Protein AF-A0A4Q5QZT7-F1 (afdb_monomer)

Mean predicted aligned error: 8.67 Å

Radius of gyration: 14.7 Å; Cα contacts (8 Å, |Δi|>4): 329; chains: 1; bounding box: 35×32×36 Å

Structure (mmCIF, N/CA/C/O backbone):
data_AF-A0A4Q5QZT7-F1
#
_entry.id   AF-A0A4Q5QZT7-F1
#
loop_
_atom_site.group_PDB
_atom_site.id
_atom_site.type_symbol
_atom_site.label_atom_id
_atom_site.label_alt_id
_atom_site.label_comp_id
_atom_site.label_asym_id
_atom_site.label_entity_id
_atom_site.label_seq_id
_atom_site.pdbx_PDB_ins_code
_atom_site.Cartn_x
_atom_site.Cartn_y
_atom_site.Cartn_z
_atom_site.occupancy
_atom_site.B_iso_or_equiv
_atom_site.auth_seq_id
_atom_site.auth_comp_id
_atom_site.auth_asym_id
_atom_site.auth_atom_id
_atom_site.pdbx_PDB_model_num
ATOM 1 N N . MET A 1 1 ? 12.352 5.925 -12.503 1.00 29.92 1 MET A N 1
ATOM 2 C CA . MET A 1 1 ? 12.268 6.572 -13.830 1.00 29.92 1 MET A CA 1
ATOM 3 C C . MET A 1 1 ? 12.193 5.465 -14.872 1.00 29.92 1 MET A C 1
ATOM 5 O O . MET A 1 1 ? 12.782 4.418 -14.611 1.00 29.92 1 MET A O 1
ATOM 9 N N . PRO A 1 2 ? 11.473 5.631 -15.992 1.00 29.42 2 PRO A N 1
ATOM 10 C CA . PRO A 1 2 ? 11.465 4.627 -17.053 1.00 29.42 2 PRO A CA 1
ATOM 11 C C . PRO A 1 2 ? 12.889 4.489 -17.614 1.00 29.42 2 PRO A C 1
ATOM 13 O O . PRO A 1 2 ? 13.524 5.503 -17.888 1.00 29.42 2 PRO A O 1
ATOM 16 N N . GLY A 1 3 ? 13.402 3.261 -17.737 1.00 39.34 3 GLY A N 1
ATOM 17 C CA . GLY A 1 3 ? 14.711 2.992 -18.354 1.00 39.34 3 GLY A CA 1
ATOM 18 C C . GLY A 1 3 ? 15.906 2.790 -17.412 1.00 39.34 3 GLY A C 1
ATOM 19 O O .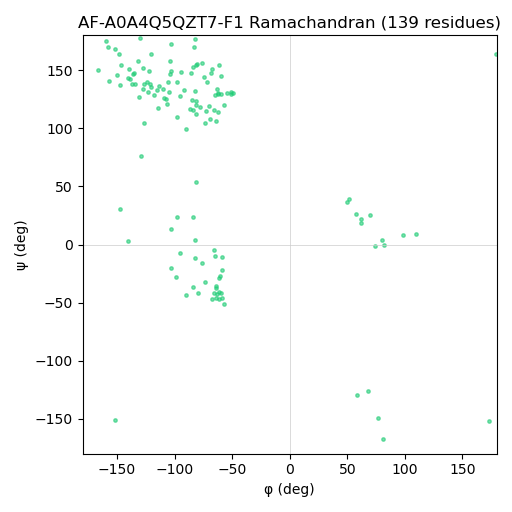 GLY A 1 3 ? 17.025 2.683 -17.902 1.00 39.34 3 GLY A O 1
ATOM 20 N N . GLN A 1 4 ? 15.717 2.693 -16.090 1.00 40.22 4 GLN A N 1
ATOM 21 C CA . GLN A 1 4 ? 16.775 2.183 -15.204 1.00 40.22 4 GLN A CA 1
ATOM 22 C C . GLN A 1 4 ? 16.579 0.681 -14.945 1.00 40.22 4 GLN A C 1
ATOM 24 O O . GLN A 1 4 ? 15.482 0.295 -14.532 1.00 40.22 4 GLN A O 1
ATOM 29 N N . PRO A 1 5 ? 17.602 -0.170 -15.159 1.00 40.22 5 PRO A N 1
ATOM 30 C CA . PRO A 1 5 ? 17.538 -1.566 -14.753 1.00 40.22 5 PRO A CA 1
ATOM 31 C C . PRO A 1 5 ? 17.403 -1.633 -13.228 1.00 40.22 5 PRO A C 1
ATOM 33 O O . PRO A 1 5 ? 18.300 -1.229 -12.489 1.00 40.22 5 PRO A O 1
ATOM 36 N N . ASN A 1 6 ? 16.258 -2.120 -12.752 1.00 41.62 6 ASN A N 1
ATOM 37 C CA . ASN A 1 6 ? 16.101 -2.499 -11.355 1.00 41.62 6 ASN A CA 1
ATOM 38 C C . ASN A 1 6 ? 16.764 -3.865 -11.173 1.00 41.62 6 ASN A C 1
ATOM 40 O O . ASN A 1 6 ? 16.358 -4.846 -11.795 1.00 41.62 6 ASN A O 1
ATOM 44 N N . PHE A 1 7 ? 17.789 -3.927 -10.329 1.00 44.12 7 PHE A N 1
ATOM 45 C CA . PHE A 1 7 ? 18.382 -5.193 -9.920 1.00 44.12 7 PHE A CA 1
ATOM 46 C C . PHE A 1 7 ? 17.385 -5.934 -9.021 1.00 44.12 7 PHE A C 1
ATOM 48 O O . PHE A 1 7 ? 16.995 -5.428 -7.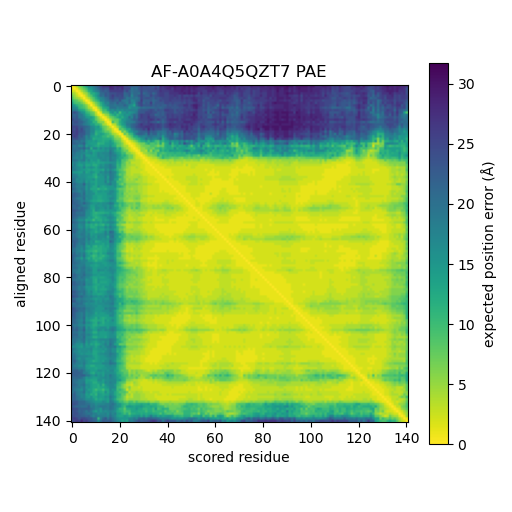966 1.00 44.12 7 PHE A O 1
ATOM 55 N N . LEU A 1 8 ? 16.966 -7.125 -9.454 1.00 38.28 8 LEU A N 1
ATOM 56 C CA . LEU A 1 8 ? 16.172 -8.062 -8.659 1.00 38.28 8 LEU A CA 1
ATOM 57 C C . LEU A 1 8 ? 16.901 -8.337 -7.331 1.00 38.28 8 LEU A C 1
ATOM 59 O O . LEU A 1 8 ? 18.107 -8.590 -7.323 1.00 38.28 8 LEU A O 1
ATOM 63 N N . ALA A 1 9 ? 16.201 -8.236 -6.196 1.00 43.59 9 ALA A N 1
ATOM 64 C CA . ALA A 1 9 ? 16.804 -8.511 -4.889 1.00 43.59 9 ALA A CA 1
ATOM 65 C C . ALA A 1 9 ? 16.900 -9.997 -4.597 1.00 43.59 9 ALA A C 1
ATOM 67 O O . ALA A 1 9 ? 17.913 -10.439 -4.060 1.00 43.59 9 ALA A O 1
ATOM 68 N N . ALA A 1 10 ? 15.832 -10.700 -4.948 1.00 38.72 10 ALA A N 1
ATOM 69 C CA . ALA A 1 10 ? 15.641 -12.124 -4.825 1.00 38.72 10 ALA A CA 1
ATOM 70 C C . ALA A 1 10 ? 14.568 -12.517 -5.844 1.00 38.72 10 ALA A C 1
ATOM 72 O O . ALA A 1 10 ? 13.606 -11.779 -6.055 1.00 38.72 10 ALA A O 1
ATOM 73 N N . SER A 1 11 ? 14.745 -13.659 -6.495 1.00 39.28 11 SER A N 1
ATOM 74 C CA . SER A 1 11 ? 13.640 -14.391 -7.104 1.00 39.28 11 SER A CA 1
ATOM 75 C C . SER A 1 11 ? 12.977 -15.252 -6.030 1.00 39.28 11 SER A C 1
ATOM 77 O O . SER A 1 11 ? 13.630 -15.665 -5.069 1.00 39.28 11 SER A O 1
ATOM 79 N N . MET A 1 12 ? 11.693 -15.546 -6.208 1.00 38.12 12 MET A N 1
ATOM 80 C CA . MET A 1 12 ? 10.960 -16.511 -5.393 1.00 38.12 12 MET A CA 1
ATOM 81 C C . MET A 1 12 ? 11.756 -17.831 -5.286 1.00 38.12 12 MET A C 1
ATOM 83 O O . MET A 1 12 ? 12.257 -18.330 -6.295 1.00 38.12 12 MET A O 1
ATOM 87 N N . GLY A 1 13 ? 11.939 -18.347 -4.064 1.00 37.53 13 GLY A N 1
ATOM 88 C CA . GLY A 1 13 ? 12.680 -19.592 -3.801 1.00 37.53 13 GLY A CA 1
ATOM 89 C C . GLY A 1 13 ? 14.052 -19.479 -3.112 1.00 37.53 13 GLY A C 1
ATOM 90 O O . GLY A 1 13 ? 14.736 -20.495 -3.003 1.00 37.53 13 GLY A O 1
ATOM 91 N N . GLU A 1 14 ? 14.479 -18.313 -2.603 1.00 34.41 14 GLU A N 1
ATOM 92 C CA . GLU A 1 14 ? 15.646 -18.265 -1.699 1.00 34.41 14 GLU A CA 1
ATOM 93 C C . GLU A 1 14 ? 15.287 -18.918 -0.348 1.00 34.41 14 GLU A C 1
ATOM 95 O O . GLU A 1 14 ? 14.539 -18.359 0.455 1.00 34.41 14 GLU A O 1
ATOM 100 N N . LEU A 1 15 ? 15.828 -20.113 -0.085 1.00 28.83 15 LEU A N 1
ATOM 101 C CA . LEU A 1 15 ? 15.809 -20.725 1.243 1.00 28.83 15 LEU A CA 1
ATOM 102 C C . LEU A 1 15 ? 16.631 -19.857 2.199 1.00 28.83 15 LEU A C 1
ATOM 104 O O . LEU A 1 15 ? 17.861 -19.868 2.163 1.00 28.83 15 LEU A O 1
ATOM 108 N N . ARG A 1 16 ? 15.951 -19.136 3.092 1.00 43.34 16 ARG A N 1
ATOM 109 C CA . ARG A 1 16 ? 16.577 -18.577 4.292 1.00 43.34 16 ARG A CA 1
ATOM 110 C C . ARG A 1 16 ? 16.376 -19.537 5.458 1.00 43.34 16 ARG A C 1
ATOM 112 O O . ARG A 1 16 ? 15.331 -20.182 5.519 1.00 43.34 16 ARG A O 1
ATOM 119 N N . PRO A 1 17 ? 17.315 -19.615 6.416 1.00 35.47 17 PRO A N 1
ATOM 120 C CA . PRO A 1 17 ? 17.276 -20.630 7.469 1.00 35.47 17 PRO A CA 1
ATOM 121 C C . PRO A 1 17 ? 16.022 -20.631 8.358 1.00 35.47 17 PRO A C 1
ATOM 123 O O . PRO A 1 17 ? 15.874 -21.563 9.137 1.00 35.47 17 PRO A O 1
ATOM 126 N N . ASN A 1 18 ? 15.146 -19.615 8.296 1.00 34.09 18 ASN A N 1
ATOM 127 C CA . ASN A 1 18 ? 14.095 -19.445 9.302 1.00 34.09 18 ASN A CA 1
ATOM 128 C C . ASN A 1 18 ? 12.701 -19.001 8.815 1.00 34.09 18 ASN A C 1
ATOM 130 O O . ASN A 1 18 ? 11.836 -18.790 9.663 1.00 34.09 18 ASN A O 1
ATOM 134 N N . HIS A 1 19 ? 12.436 -18.839 7.510 1.00 38.53 19 HIS A N 1
ATOM 135 C CA . HIS A 1 19 ? 11.073 -18.531 7.037 1.00 38.53 19 HIS A CA 1
ATOM 136 C C . HIS A 1 19 ? 10.890 -18.708 5.519 1.00 38.53 19 HIS A C 1
ATOM 138 O O . HIS A 1 19 ? 11.825 -18.489 4.754 1.00 38.53 19 HIS A O 1
ATOM 144 N N . PHE A 1 20 ? 9.671 -19.055 5.086 1.00 37.31 20 PHE A N 1
ATOM 145 C CA . PHE A 1 20 ? 9.261 -19.101 3.676 1.00 37.31 20 PHE A CA 1
ATOM 146 C C . PHE A 1 20 ? 8.902 -17.685 3.187 1.00 37.31 20 PHE A C 1
ATOM 148 O O . PHE A 1 20 ? 8.009 -17.054 3.745 1.00 37.31 20 PHE A O 1
ATOM 155 N N . HIS A 1 21 ? 9.588 -17.163 2.165 1.00 46.91 21 HIS A N 1
ATOM 156 C CA . HIS A 1 21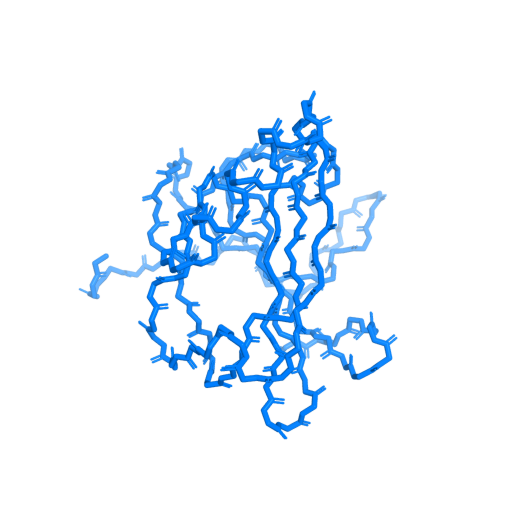 ? 9.283 -15.854 1.567 1.00 46.91 21 HIS A CA 1
ATOM 157 C C . HIS A 1 21 ? 8.280 -16.010 0.409 1.00 46.91 21 HIS A C 1
ATOM 159 O O . HIS A 1 21 ? 8.657 -16.379 -0.701 1.00 46.91 21 HIS A O 1
ATOM 165 N N . GLY A 1 22 ? 6.997 -15.736 0.666 1.00 43.81 22 GLY A N 1
ATOM 166 C CA . GLY A 1 22 ? 5.894 -15.867 -0.301 1.00 43.81 22 GLY A CA 1
ATOM 167 C C . GLY A 1 22 ? 5.685 -14.675 -1.247 1.00 43.81 22 GLY A C 1
ATOM 168 O O . GLY A 1 22 ? 4.572 -14.474 -1.729 1.00 43.81 22 GLY A O 1
ATOM 169 N N . GLY A 1 23 ? 6.722 -13.868 -1.494 1.00 54.81 23 GLY A N 1
ATOM 170 C CA . GLY A 1 23 ? 6.652 -12.664 -2.324 1.00 54.81 23 GLY A CA 1
ATOM 171 C C . GLY A 1 23 ? 7.957 -12.358 -3.063 1.00 54.81 23 GLY A C 1
ATOM 172 O O . GLY A 1 23 ? 9.013 -12.904 -2.745 1.00 54.81 23 GLY A O 1
ATOM 173 N N . LEU A 1 24 ? 7.877 -11.491 -4.074 1.00 59.97 24 LEU A N 1
ATOM 174 C CA . LEU A 1 24 ? 9.030 -10.917 -4.760 1.00 59.97 24 LEU A CA 1
ATOM 175 C C . LEU A 1 24 ? 9.492 -9.664 -4.009 1.00 59.97 24 LEU A C 1
ATOM 177 O O . LEU A 1 24 ? 8.783 -8.656 -3.984 1.00 59.97 24 LEU A O 1
ATOM 181 N N . ASP A 1 25 ? 10.713 -9.699 -3.481 1.00 59.88 25 ASP A N 1
ATOM 182 C CA . ASP A 1 25 ? 11.353 -8.511 -2.923 1.00 59.88 25 ASP A CA 1
ATOM 183 C C . ASP A 1 25 ? 12.029 -7.710 -4.034 1.00 59.88 25 ASP A C 1
ATOM 185 O O . ASP A 1 25 ? 12.996 -8.141 -4.674 1.00 59.88 25 ASP A O 1
ATOM 189 N N . ILE A 1 26 ? 11.538 -6.498 -4.266 1.00 63.38 26 ILE A N 1
ATOM 190 C CA . ILE A 1 26 ? 12.132 -5.575 -5.228 1.00 63.38 26 ILE A CA 1
ATOM 191 C C . ILE A 1 26 ? 13.024 -4.608 -4.451 1.00 63.38 26 ILE A C 1
ATOM 193 O O . ILE A 1 26 ? 12.553 -3.742 -3.706 1.00 63.38 26 ILE A O 1
ATOM 197 N N . LYS A 1 27 ? 14.343 -4.760 -4.627 1.00 68.00 27 LYS A N 1
ATOM 198 C CA . LYS A 1 27 ? 15.361 -3.894 -4.017 1.00 68.00 27 LYS A CA 1
ATOM 199 C C . LYS A 1 27 ? 15.132 -2.468 -4.492 1.00 68.00 27 LYS A C 1
ATOM 201 O O . LYS A 1 27 ? 15.105 -2.194 -5.689 1.00 68.00 27 LYS A O 1
ATOM 206 N N . THR A 1 28 ? 15.079 -1.534 -3.554 1.00 67.38 28 THR A N 1
ATOM 207 C CA . THR A 1 28 ? 14.985 -0.103 -3.866 1.00 67.38 28 THR A CA 1
ATOM 208 C C . THR A 1 28 ? 16.354 0.580 -3.813 1.00 67.38 28 THR A C 1
ATOM 210 O O . THR A 1 28 ? 16.438 1.789 -3.606 1.00 67.38 28 THR A O 1
ATOM 213 N N . ALA A 1 29 ? 17.435 -0.194 -3.992 1.00 72.38 29 ALA A N 1
ATOM 214 C CA . ALA A 1 29 ? 18.827 0.241 -3.835 1.00 72.38 29 ALA A CA 1
ATOM 215 C C . ALA A 1 29 ? 19.084 0.945 -2.485 1.00 72.38 29 ALA A C 1
ATOM 217 O O . ALA A 1 29 ? 19.785 1.950 -2.429 1.00 72.38 29 ALA A O 1
ATOM 218 N N . SER A 1 30 ? 18.470 0.432 -1.410 1.00 77.62 30 SER A N 1
ATOM 219 C CA . SER A 1 30 ? 18.522 0.997 -0.051 1.00 77.62 30 SER A CA 1
ATOM 220 C C . SER A 1 30 ? 17.928 2.406 0.081 1.00 77.62 30 SER A C 1
ATOM 222 O O . SER A 1 30 ? 18.238 3.129 1.025 1.00 77.62 30 SER A O 1
ATOM 224 N N . VAL A 1 31 ? 17.049 2.803 -0.844 1.00 81.38 31 VAL A N 1
ATOM 225 C CA . VAL A 1 31 ? 16.389 4.115 -0.852 1.00 81.38 31 VAL A CA 1
ATOM 226 C C . VAL A 1 31 ? 14.883 3.947 -0.650 1.00 81.38 31 VAL A C 1
ATOM 228 O O . VAL A 1 31 ? 14.240 3.127 -1.304 1.00 81.38 31 VAL A O 1
ATOM 231 N N . ILE A 1 32 ? 14.296 4.738 0.245 1.00 87.06 32 ILE A N 1
ATOM 232 C CA . ILE A 1 32 ? 12.837 4.847 0.396 1.00 87.06 32 ILE A CA 1
ATOM 233 C C . ILE A 1 32 ? 12.254 5.832 -0.629 1.00 87.06 32 ILE A C 1
ATOM 235 O O . ILE A 1 32 ? 12.981 6.584 -1.271 1.00 87.06 32 ILE A O 1
ATOM 239 N N . ASN A 1 33 ? 10.931 5.878 -0.756 1.00 93.12 33 ASN A N 1
ATOM 240 C CA . ASN A 1 33 ? 10.202 6.812 -1.617 1.00 93.12 33 ASN A CA 1
ATOM 241 C C . ASN A 1 33 ? 10.342 6.592 -3.130 1.00 93.12 33 ASN A C 1
ATOM 243 O O . ASN A 1 33 ? 10.138 7.522 -3.913 1.00 93.12 33 ASN A O 1
ATOM 247 N N . LYS A 1 34 ? 10.631 5.363 -3.575 1.00 90.19 34 LYS A N 1
ATOM 248 C CA . LYS A 1 34 ? 10.475 5.014 -4.994 1.00 90.19 34 LYS A CA 1
ATOM 249 C C . LYS A 1 34 ? 8.984 4.849 -5.320 1.00 90.19 34 LYS A C 1
ATOM 251 O O . LYS A 1 34 ? 8.240 4.359 -4.471 1.00 90.19 34 LYS A O 1
ATOM 256 N N . PRO A 1 35 ? 8.529 5.249 -6.520 1.00 92.31 35 PRO A N 1
ATOM 257 C CA . PRO A 1 35 ? 7.142 5.044 -6.921 1.00 92.31 35 PRO A CA 1
ATOM 258 C C . PRO A 1 35 ? 6.821 3.548 -7.002 1.00 92.31 35 PRO A C 1
ATOM 260 O O . PRO A 1 35 ? 7.593 2.775 -7.572 1.00 92.31 35 PRO A O 1
ATOM 263 N N . VAL A 1 36 ? 5.679 3.163 -6.437 1.00 92.31 36 VAL A N 1
ATOM 264 C CA . VAL A 1 36 ? 5.117 1.810 -6.503 1.00 92.31 36 VAL A CA 1
ATOM 265 C C . VAL A 1 36 ? 3.922 1.840 -7.440 1.00 92.31 36 VAL A C 1
ATOM 267 O O . VAL A 1 36 ? 3.008 2.645 -7.259 1.00 92.31 36 VAL A O 1
ATOM 270 N N . TYR A 1 37 ? 3.954 0.971 -8.446 1.00 92.12 37 TYR A N 1
ATOM 271 C CA . TYR A 1 37 ? 2.992 0.955 -9.539 1.00 92.12 37 TYR A CA 1
ATOM 272 C C . TYR A 1 37 ? 2.009 -0.209 -9.400 1.00 92.12 37 TYR A C 1
ATOM 274 O O . TYR A 1 37 ? 2.415 -1.329 -9.077 1.00 92.12 37 TYR A O 1
ATOM 282 N N . ALA A 1 38 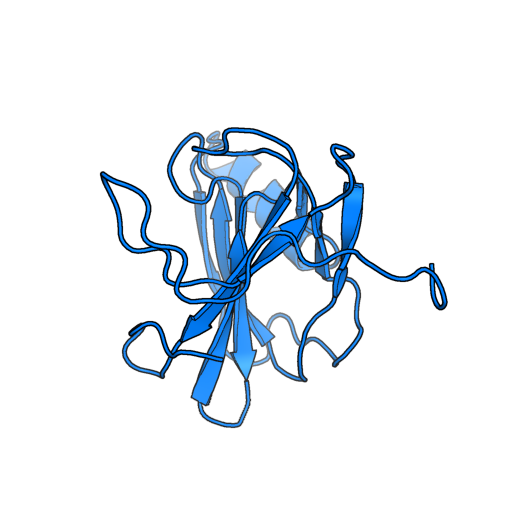? 0.735 0.034 -9.707 1.00 92.94 38 ALA A N 1
ATOM 283 C CA . ALA A 1 38 ? -0.260 -1.024 -9.833 1.00 92.94 38 ALA A CA 1
ATOM 284 C C . ALA A 1 38 ? 0.119 -1.983 -10.976 1.00 92.94 38 ALA A C 1
ATOM 286 O O . ALA A 1 38 ? 0.405 -1.558 -12.100 1.00 92.94 38 ALA A O 1
ATOM 287 N N . ALA A 1 39 ? 0.118 -3.286 -10.692 1.00 87.75 39 ALA A N 1
ATOM 288 C CA . ALA A 1 39 ? 0.554 -4.318 -11.633 1.00 87.75 39 ALA A CA 1
ATOM 289 C C . ALA A 1 39 ? -0.469 -4.548 -12.756 1.00 87.75 39 ALA A C 1
ATOM 291 O O . ALA A 1 39 ? -0.095 -4.848 -13.891 1.00 87.75 39 ALA A O 1
ATOM 292 N N . ALA A 1 40 ? -1.753 -4.367 -12.444 1.00 91.31 40 ALA A N 1
ATOM 293 C CA . ALA A 1 40 ? -2.874 -4.502 -13.361 1.00 91.31 40 ALA A CA 1
ATOM 294 C C . ALA A 1 40 ? -4.042 -3.600 -12.929 1.00 91.31 40 ALA A C 1
ATOM 296 O O . ALA A 1 40 ? -4.049 -3.066 -11.819 1.00 91.31 40 ALA A O 1
ATOM 297 N N . ASP A 1 41 ? -5.026 -3.454 -13.815 1.00 92.25 41 ASP A N 1
ATOM 298 C CA . ASP A 1 41 ? -6.289 -2.774 -13.526 1.00 92.25 41 ASP A CA 1
ATOM 299 C C . ASP A 1 41 ? -7.029 -3.459 -12.373 1.00 92.25 41 ASP A C 1
ATOM 301 O O . ASP A 1 41 ? -7.008 -4.685 -12.247 1.00 92.25 41 ASP A O 1
ATOM 305 N N . GLY A 1 42 ? -7.712 -2.677 -11.544 1.00 96.12 42 GLY A N 1
ATOM 306 C CA . GLY A 1 42 ? -8.468 -3.206 -10.415 1.00 96.12 42 GLY A CA 1
ATOM 307 C C . GLY A 1 42 ? -9.012 -2.105 -9.522 1.00 96.12 42 GLY A C 1
ATOM 308 O O . GLY A 1 42 ? -9.250 -0.982 -9.967 1.00 96.12 42 GLY A O 1
ATOM 309 N N . TYR A 1 43 ? -9.184 -2.424 -8.247 1.00 97.75 43 TYR A N 1
ATOM 310 C CA . TYR A 1 43 ? -9.514 -1.454 -7.209 1.00 97.75 43 TYR A CA 1
ATOM 311 C C . TYR A 1 43 ? -8.738 -1.771 -5.930 1.00 97.75 43 TYR A C 1
ATOM 313 O O . TYR A 1 43 ? -8.424 -2.934 -5.664 1.00 97.75 43 TYR A O 1
ATOM 321 N N . LEU A 1 44 ? -8.429 -0.750 -5.126 1.00 97.31 44 LEU A N 1
ATOM 322 C CA . LEU A 1 44 ? -7.909 -0.986 -3.778 1.00 97.31 44 LEU A CA 1
ATOM 323 C C . LEU A 1 44 ? -9.004 -1.649 -2.954 1.00 97.31 44 LEU A C 1
ATOM 325 O O . LEU A 1 44 ? -10.029 -1.024 -2.699 1.00 97.31 44 LEU A O 1
ATOM 329 N N . SER A 1 45 ? -8.778 -2.884 -2.521 1.00 97.06 45 SER A N 1
ATOM 330 C CA . SER A 1 45 ? -9.744 -3.661 -1.741 1.00 97.06 45 SER A CA 1
ATOM 331 C C . SER A 1 45 ? -9.455 -3.623 -0.246 1.00 97.06 45 SER A C 1
ATOM 333 O O . SER A 1 45 ? -10.376 -3.705 0.569 1.00 97.06 45 SER A O 1
ATOM 335 N N . ARG A 1 46 ? -8.184 -3.453 0.128 1.00 97.00 46 ARG A N 1
ATOM 336 C CA . ARG A 1 46 ? -7.748 -3.379 1.523 1.00 97.00 46 ARG A CA 1
ATOM 337 C C . ARG A 1 46 ? -6.513 -2.504 1.670 1.00 97.00 46 ARG A C 1
ATOM 339 O O . ARG A 1 46 ? -5.625 -2.488 0.818 1.00 97.00 46 ARG A O 1
ATOM 346 N N . LEU A 1 47 ? -6.446 -1.807 2.795 1.00 96.56 47 LEU A N 1
ATOM 347 C CA . LEU A 1 47 ? -5.278 -1.060 3.235 1.00 96.56 47 LEU A CA 1
ATOM 348 C C . LEU A 1 47 ? -5.077 -1.307 4.722 1.00 96.56 47 LEU A C 1
ATOM 350 O O . LEU A 1 47 ? -6.036 -1.287 5.494 1.00 96.56 47 LEU A O 1
ATOM 354 N N . LYS A 1 48 ? -3.827 -1.506 5.133 1.00 96.75 48 LYS A N 1
ATOM 355 C CA . LYS A 1 48 ? -3.475 -1.613 6.546 1.00 96.75 48 LYS A CA 1
ATOM 356 C C . LYS A 1 48 ? -2.243 -0.781 6.862 1.00 96.75 48 LYS A C 1
ATOM 358 O O . LYS A 1 48 ? -1.276 -0.786 6.104 1.00 96.75 48 LYS A O 1
ATOM 363 N N . GLN A 1 49 ? -2.289 -0.091 7.993 1.00 96.62 49 GLN A N 1
ATOM 364 C CA . GLN A 1 49 ? -1.134 0.516 8.636 1.00 96.62 49 GLN A CA 1
ATOM 365 C C . GLN A 1 49 ? -0.816 -0.247 9.901 1.00 96.62 49 GLN A C 1
ATOM 367 O O . GLN A 1 49 ? -1.685 -0.431 10.755 1.00 96.62 49 GLN A O 1
ATOM 372 N N . SER A 1 50 ? 0.433 -0.686 9.996 1.00 94.31 50 SER A N 1
ATOM 373 C CA . SER A 1 50 ? 0.940 -1.345 11.181 1.00 94.31 50 SER A CA 1
ATOM 374 C C . SER A 1 50 ? 2.408 -1.036 11.426 1.00 94.31 50 SER A C 1
ATOM 376 O O . SER A 1 50 ? 3.158 -0.701 10.511 1.00 94.31 50 SER A O 1
ATOM 378 N N . SER A 1 51 ? 2.817 -1.133 12.682 1.00 90.19 51 SER A N 1
ATOM 379 C CA . SER A 1 51 ? 4.203 -1.032 13.139 1.00 90.19 51 SER A CA 1
ATOM 380 C C . SER A 1 51 ? 4.978 -2.348 12.996 1.00 90.19 51 SER A C 1
ATOM 382 O O . SER A 1 51 ? 6.203 -2.341 13.087 1.00 90.19 51 SER A O 1
ATOM 384 N N . TYR A 1 52 ? 4.298 -3.465 12.716 1.00 90.44 52 TYR A N 1
ATOM 385 C CA . TYR A 1 52 ? 4.888 -4.799 12.557 1.00 90.44 52 TYR A CA 1
ATOM 386 C C . TYR A 1 52 ? 4.417 -5.486 11.262 1.00 90.44 52 TYR A C 1
ATOM 388 O O . TYR A 1 52 ? 3.625 -4.941 10.491 1.00 90.44 52 TYR A O 1
ATOM 396 N N . GLY A 1 53 ? 4.933 -6.692 10.989 1.00 91.56 53 GLY A N 1
ATOM 397 C CA . GLY A 1 53 ? 4.576 -7.472 9.797 1.00 91.56 53 GLY A CA 1
ATOM 398 C C . GLY A 1 53 ? 4.869 -6.706 8.504 1.00 91.56 53 GLY A C 1
ATOM 399 O O . GLY A 1 53 ? 5.950 -6.141 8.359 1.00 91.56 53 GLY A O 1
ATOM 400 N N . TYR A 1 54 ? 3.890 -6.626 7.599 1.00 91.62 54 TYR A N 1
ATOM 401 C CA . TYR A 1 54 ? 4.005 -5.870 6.343 1.00 91.62 54 TYR A CA 1
ATOM 402 C C . TYR A 1 54 ? 4.155 -4.353 6.520 1.00 91.62 54 TYR A C 1
ATOM 404 O O . TYR A 1 54 ? 4.395 -3.653 5.540 1.00 91.62 54 TYR A O 1
ATOM 412 N N . GLY A 1 55 ? 3.981 -3.819 7.729 1.00 95.62 55 GLY A N 1
ATOM 413 C CA . GLY A 1 55 ? 3.999 -2.383 7.949 1.00 95.62 55 GLY A CA 1
ATOM 414 C C . GLY A 1 55 ? 2.788 -1.706 7.312 1.00 95.62 55 GLY A C 1
ATOM 415 O O . GLY A 1 55 ? 1.642 -2.100 7.539 1.00 95.62 55 GLY A O 1
ATOM 416 N N . ASN A 1 56 ? 3.050 -0.707 6.473 1.00 96.81 56 ASN A N 1
ATOM 417 C CA . ASN A 1 56 ? 2.033 -0.142 5.596 1.00 96.81 56 ASN A CA 1
ATOM 418 C C . ASN A 1 56 ? 1.887 -1.021 4.354 1.00 96.81 56 ASN A C 1
ATOM 420 O O . ASN A 1 56 ? 2.855 -1.242 3.621 1.00 96.81 56 ASN A O 1
ATOM 424 N N . VAL A 1 57 ? 0.668 -1.489 4.108 1.00 97.25 57 VAL A N 1
ATOM 425 C CA . VAL A 1 57 ? 0.373 -2.438 3.038 1.00 97.25 57 VAL A CA 1
ATOM 426 C C . VAL A 1 57 ? -0.918 -2.094 2.312 1.00 97.25 57 VAL A C 1
ATOM 428 O O . VAL A 1 57 ? -1.897 -1.646 2.914 1.00 97.25 57 VAL A O 1
ATOM 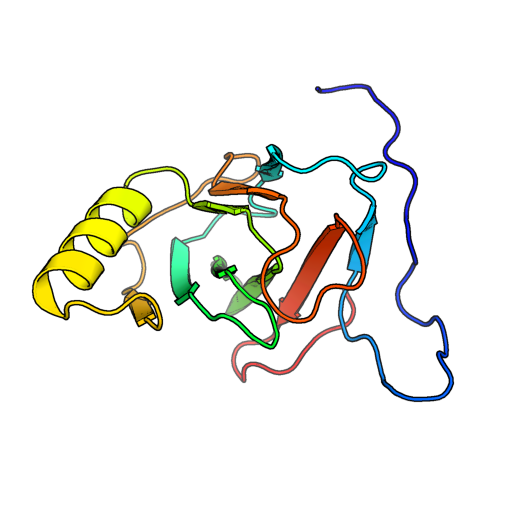431 N N . LEU A 1 58 ? -0.903 -2.310 1.002 1.00 96.69 58 LEU A N 1
ATOM 432 C CA . LEU A 1 58 ? -2.011 -2.052 0.092 1.00 96.69 58 LEU A CA 1
ATOM 433 C C . LEU A 1 58 ? -2.320 -3.317 -0.710 1.00 96.69 58 LEU A C 1
ATOM 435 O O . LEU A 1 58 ? -1.405 -4.003 -1.164 1.00 96.69 58 LEU A O 1
ATOM 439 N N . TYR A 1 59 ? -3.608 -3.603 -0.880 1.00 97.56 59 TYR A N 1
ATOM 440 C CA . TYR A 1 59 ? -4.126 -4.736 -1.641 1.00 97.56 59 TYR A CA 1
ATOM 441 C C . TYR A 1 59 ? -4.960 -4.212 -2.810 1.00 97.56 59 TYR A C 1
ATOM 443 O O . TYR A 1 59 ? -5.864 -3.396 -2.607 1.00 97.56 59 TYR A O 1
ATOM 451 N N . ILE A 1 60 ? -4.668 -4.686 -4.019 1.00 96.69 60 ILE A N 1
ATOM 452 C CA . ILE A 1 60 ? -5.437 -4.379 -5.229 1.00 96.69 60 ILE A CA 1
ATOM 453 C C . ILE A 1 60 ? -6.084 -5.667 -5.708 1.00 96.69 60 ILE A C 1
ATOM 455 O O . ILE A 1 60 ? -5.377 -6.602 -6.073 1.00 96.69 60 ILE A O 1
ATOM 459 N N . THR A 1 61 ? -7.412 -5.706 -5.734 1.00 96.19 61 THR A N 1
ATOM 460 C CA . THR A 1 61 ? -8.158 -6.830 -6.307 1.00 96.19 61 THR A CA 1
ATOM 461 C C . THR A 1 61 ? -8.444 -6.544 -7.778 1.00 96.19 61 THR A C 1
ATOM 463 O O . THR A 1 61 ? -8.864 -5.444 -8.150 1.00 96.19 61 THR A O 1
ATOM 466 N N . HIS A 1 62 ? -8.177 -7.538 -8.619 1.00 94.88 62 HIS A N 1
ATOM 467 C CA . HIS A 1 62 ? -8.250 -7.458 -10.072 1.00 94.88 62 HIS A CA 1
ATOM 468 C C . HIS A 1 62 ? -9.507 -8.162 -10.613 1.00 94.88 62 HIS A C 1
ATOM 470 O O . HIS A 1 62 ? -10.023 -9.075 -9.965 1.00 94.88 62 HIS A O 1
ATOM 476 N N . PRO A 1 63 ? -9.978 -7.822 -11.831 1.00 90.62 63 PRO A N 1
ATOM 477 C CA . PRO A 1 63 ? -11.176 -8.432 -12.424 1.00 90.62 63 PRO A CA 1
ATOM 478 C C . PRO A 1 63 ? -11.117 -9.957 -12.595 1.00 90.62 63 PRO A C 1
ATOM 480 O O . PRO A 1 63 ? -12.149 -10.609 -12.695 1.00 90.62 63 PRO A O 1
ATOM 483 N N . ASN A 1 64 ? -9.915 -10.540 -12.636 1.00 86.19 64 ASN A N 1
ATOM 484 C CA . ASN A 1 64 ? -9.718 -11.990 -12.714 1.00 86.19 64 ASN A CA 1
ATOM 485 C C . ASN A 1 64 ? -9.806 -12.698 -11.346 1.00 86.19 64 ASN A C 1
ATOM 487 O O . ASN A 1 64 ? -9.551 -13.897 -11.272 1.00 86.19 64 ASN A O 1
ATOM 491 N N . GLY A 1 65 ? -10.123 -11.971 -10.270 1.00 87.25 65 GLY A N 1
ATOM 492 C CA . GLY A 1 65 ? -10.225 -12.500 -8.910 1.00 87.25 65 GLY A CA 1
ATOM 493 C C . GLY A 1 65 ? -8.888 -12.641 -8.176 1.00 87.25 65 GLY A C 1
ATOM 494 O O . GLY A 1 65 ? -8.882 -13.052 -7.017 1.00 87.25 65 GLY A O 1
ATOM 495 N N . LEU A 1 66 ? -7.763 -12.295 -8.811 1.00 90.88 66 LEU A N 1
ATOM 496 C CA . LEU A 1 66 ? -6.465 -12.236 -8.141 1.00 90.88 66 LEU A CA 1
ATOM 497 C C . LEU A 1 66 ? -6.309 -10.925 -7.377 1.00 90.88 66 LEU A C 1
ATOM 499 O O . LEU A 1 66 ? -6.880 -9.897 -7.742 1.00 90.88 66 LEU A O 1
ATOM 503 N N . THR A 1 67 ? -5.477 -10.950 -6.344 1.00 94.75 67 THR A N 1
ATOM 504 C CA . THR A 1 67 ? -5.116 -9.763 -5.571 1.00 94.75 67 THR A CA 1
ATOM 505 C C . THR A 1 67 ? -3.609 -9.574 -5.576 1.00 94.75 67 THR A C 1
ATOM 507 O O . THR A 1 67 ? -2.874 -10.515 -5.299 1.00 94.75 67 THR A O 1
ATOM 510 N N . THR A 1 68 ? -3.135 -8.365 -5.867 1.00 94.50 68 THR A N 1
ATOM 511 C CA . THR A 1 68 ? -1.727 -8.000 -5.670 1.00 94.50 68 THR A CA 1
ATOM 512 C C . THR A 1 68 ? -1.544 -7.258 -4.356 1.00 94.50 68 THR A C 1
ATOM 514 O O . THR A 1 68 ? -2.380 -6.437 -3.974 1.00 94.50 68 THR A O 1
ATOM 517 N N . VAL A 1 69 ? -0.455 -7.558 -3.650 1.00 95.75 69 VAL A N 1
ATOM 518 C CA . VAL A 1 69 ? -0.157 -7.007 -2.321 1.00 95.75 69 VAL A CA 1
ATOM 519 C C . VAL A 1 69 ? 1.167 -6.266 -2.363 1.00 95.75 69 VAL A C 1
ATOM 521 O O . VAL A 1 69 ? 2.136 -6.769 -2.921 1.00 95.75 69 VAL A O 1
ATOM 524 N N . TYR A 1 70 ? 1.208 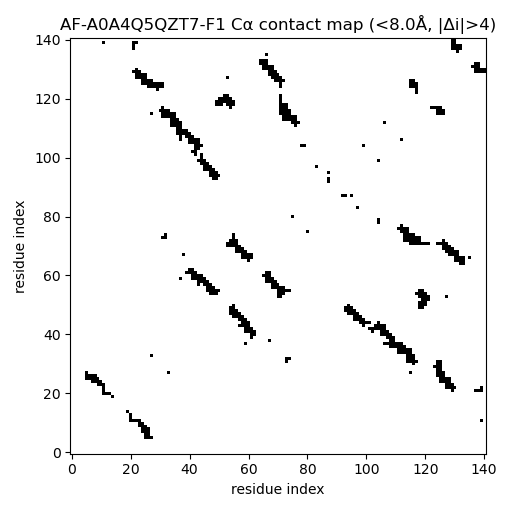-5.078 -1.766 1.00 95.56 70 TYR A N 1
ATOM 525 C CA . TYR A 1 70 ? 2.363 -4.182 -1.759 1.00 95.56 70 TYR A CA 1
ATOM 526 C C . TYR A 1 70 ? 2.690 -3.801 -0.318 1.00 95.56 70 TYR A C 1
ATOM 528 O O . TYR A 1 70 ? 1.955 -3.017 0.279 1.00 95.56 70 TYR A O 1
ATOM 536 N N . GLY A 1 71 ? 3.751 -4.373 0.249 1.00 95.75 71 GLY A N 1
ATOM 537 C CA . GLY A 1 71 ? 4.157 -4.197 1.645 1.00 95.75 71 GLY A CA 1
ATOM 538 C C . GLY A 1 71 ? 5.339 -3.247 1.846 1.00 95.75 71 GLY A C 1
ATOM 539 O O . GLY A 1 71 ? 5.986 -2.802 0.897 1.00 95.75 71 GLY A O 1
ATOM 540 N N . HIS A 1 72 ? 5.617 -2.954 3.117 1.00 95.94 72 HIS A N 1
ATOM 541 C CA . HIS A 1 72 ? 6.692 -2.085 3.608 1.00 95.94 72 HIS A CA 1
ATOM 542 C C . HIS A 1 72 ? 6.648 -0.656 3.061 1.00 95.94 72 HIS A C 1
ATOM 544 O O . HIS A 1 72 ? 7.666 0.031 2.984 1.00 95.94 72 HIS A O 1
ATOM 550 N N . LEU A 1 73 ? 5.464 -0.175 2.689 1.00 96.25 73 LEU A N 1
ATOM 551 C CA . LEU A 1 73 ? 5.287 1.123 2.049 1.00 96.25 73 LEU A CA 1
ATOM 552 C C . LEU A 1 73 ? 5.617 2.275 3.008 1.00 96.25 73 LEU A C 1
ATOM 554 O O . LEU A 1 73 ? 5.454 2.171 4.222 1.00 96.25 73 LEU A O 1
ATOM 558 N N . ASN A 1 74 ? 6.064 3.410 2.478 1.00 95.62 74 ASN A N 1
ATOM 559 C CA . ASN A 1 74 ? 6.255 4.621 3.279 1.00 95.62 74 ASN A CA 1
ATOM 560 C C . ASN A 1 74 ? 4.983 5.479 3.306 1.00 95.62 74 ASN A C 1
ATOM 562 O O . ASN A 1 74 ? 4.575 5.960 4.356 1.00 95.62 74 ASN A O 1
ATOM 566 N N . GLU A 1 75 ? 4.340 5.646 2.149 1.00 94.88 75 GLU A N 1
ATOM 567 C CA . GLU A 1 75 ? 3.187 6.533 1.977 1.00 94.88 75 GLU A CA 1
ATOM 568 C C . GLU A 1 75 ? 2.230 5.965 0.920 1.00 94.88 75 GLU A C 1
ATOM 570 O O . GLU A 1 75 ? 2.675 5.506 -0.134 1.00 94.88 75 GLU A O 1
ATOM 575 N N . PHE A 1 76 ? 0.924 6.019 1.187 1.00 96.44 76 PHE A N 1
ATOM 576 C CA . PHE A 1 76 ? -0.119 5.728 0.198 1.00 96.44 76 PHE A CA 1
ATOM 577 C C . PHE A 1 76 ? -0.438 6.979 -0.616 1.00 96.44 76 PHE A C 1
ATOM 579 O O . PHE A 1 76 ? -0.375 8.086 -0.090 1.00 96.44 76 PHE A O 1
ATOM 586 N N . LEU A 1 77 ? -0.808 6.817 -1.883 1.00 95.38 77 LEU A N 1
ATOM 587 C CA . LEU A 1 77 ? -1.108 7.932 -2.779 1.00 95.38 77 LEU A CA 1
ATOM 588 C C . LEU A 1 77 ? -2.541 7.853 -3.312 1.00 95.38 77 LEU A C 1
ATOM 590 O O . LEU A 1 77 ? -3.200 6.820 -3.234 1.00 95.38 77 LEU A O 1
ATOM 594 N N . GLY A 1 78 ? -3.022 8.972 -3.854 1.00 93.38 78 GLY A N 1
ATOM 595 C CA . GLY A 1 78 ? -4.361 9.074 -4.430 1.00 93.38 78 GLY A CA 1
ATOM 596 C C . GLY A 1 78 ? -5.478 9.279 -3.393 1.00 93.38 78 GLY A C 1
ATOM 597 O O . GLY A 1 78 ? -5.205 9.597 -2.232 1.00 93.38 78 GLY A O 1
ATOM 598 N N . PRO A 1 79 ? -6.752 9.119 -3.798 1.00 94.19 79 PRO A N 1
ATOM 599 C CA . PRO A 1 79 ? -7.915 9.424 -2.956 1.00 94.19 79 PRO A CA 1
ATOM 600 C C . PRO A 1 79 ? -7.996 8.607 -1.659 1.00 94.19 79 PRO A C 1
ATOM 602 O O . PRO A 1 79 ? -8.526 9.091 -0.659 1.00 94.19 79 PRO A O 1
ATOM 605 N N . VAL A 1 80 ? -7.424 7.398 -1.644 1.00 94.38 80 VAL A N 1
ATOM 606 C CA . VAL A 1 80 ? -7.398 6.532 -0.455 1.00 94.38 80 VAL A CA 1
ATOM 607 C C . VAL A 1 80 ? -6.643 7.170 0.716 1.00 94.38 80 VAL A C 1
ATOM 609 O O . VAL A 1 80 ? -6.975 6.919 1.871 1.00 94.38 80 VAL A O 1
ATOM 612 N N . LEU A 1 81 ? -5.654 8.031 0.441 1.00 94.94 81 LEU A N 1
ATOM 613 C CA . LEU A 1 81 ? -4.895 8.729 1.479 1.00 94.94 81 LEU A CA 1
ATOM 614 C C . LEU A 1 81 ? -5.790 9.681 2.282 1.00 94.94 81 LEU A C 1
ATOM 616 O O . LEU A 1 81 ? -5.606 9.832 3.489 1.00 94.94 81 LEU A O 1
ATOM 620 N N . THR A 1 82 ? -6.760 10.315 1.624 1.00 94.88 82 THR A N 1
ATOM 621 C CA . THR A 1 82 ? -7.718 11.209 2.282 1.00 94.88 82 THR A CA 1
ATOM 622 C C . THR A 1 82 ? -8.644 10.423 3.205 1.00 94.88 82 THR A C 1
ATOM 624 O O . THR A 1 82 ? -8.775 10.791 4.371 1.00 94.88 82 THR A O 1
ATOM 627 N N . GLU A 1 83 ? -9.204 9.305 2.726 1.00 94.62 83 GLU A N 1
ATOM 628 C CA . GLU A 1 83 ? -10.025 8.399 3.549 1.00 94.62 83 GLU A CA 1
ATOM 629 C C . GLU A 1 83 ? -9.221 7.883 4.749 1.00 94.62 83 GLU A C 1
ATOM 631 O O . GLU A 1 83 ? -9.684 7.941 5.885 1.00 94.62 83 GLU A O 1
ATOM 636 N N . LEU A 1 84 ? -7.978 7.449 4.526 1.00 94.56 84 LEU A N 1
ATOM 637 C CA . LEU A 1 84 ? -7.090 6.981 5.585 1.00 94.56 84 LEU A CA 1
ATOM 638 C C . LEU A 1 84 ? -6.880 8.042 6.670 1.00 94.56 84 LEU A C 1
ATOM 640 O O . LEU A 1 84 ? -7.084 7.761 7.849 1.00 94.56 84 LEU A O 1
ATOM 644 N N . ARG A 1 85 ? -6.507 9.266 6.281 1.00 93.94 85 ARG A N 1
ATOM 645 C CA . ARG A 1 85 ? -6.269 10.372 7.222 1.00 93.94 85 ARG A CA 1
ATOM 646 C C . ARG A 1 85 ? -7.520 10.722 8.016 1.00 93.94 85 ARG A C 1
ATOM 648 O O . ARG A 1 85 ? -7.430 10.954 9.219 1.00 93.94 85 ARG A O 1
ATOM 655 N N . GLN A 1 86 ? -8.678 10.725 7.362 1.00 94.88 86 GLN A N 1
ATOM 656 C CA . GLN A 1 86 ? -9.948 10.960 8.035 1.00 94.88 86 GLN A CA 1
ATOM 657 C C . GLN A 1 86 ? -10.220 9.878 9.089 1.00 94.88 86 GLN A C 1
ATOM 659 O O . GLN A 1 86 ? -10.499 10.198 10.243 1.00 94.88 86 GLN A O 1
ATOM 664 N N . ARG A 1 87 ? -10.040 8.600 8.740 1.00 94.12 87 ARG A N 1
ATOM 665 C CA . ARG A 1 87 ? -10.221 7.479 9.675 1.00 94.12 87 ARG A CA 1
ATOM 666 C C . ARG A 1 87 ? -9.223 7.491 10.828 1.00 94.12 87 ARG A C 1
ATOM 668 O O . ARG A 1 87 ? -9.596 7.158 11.951 1.00 94.12 87 ARG A O 1
ATOM 675 N N . GLN A 1 88 ? -7.974 7.874 10.573 1.00 93.06 88 GLN A N 1
ATOM 676 C CA . GLN A 1 88 ? -6.967 8.040 11.621 1.00 93.06 88 GLN A CA 1
ATOM 677 C C . GLN A 1 88 ? -7.357 9.144 12.604 1.00 93.06 88 GLN A C 1
ATOM 679 O O . GLN A 1 88 ? -7.230 8.950 13.810 1.00 93.06 88 GLN A O 1
ATOM 684 N N . TYR A 1 89 ? -7.859 10.276 12.105 1.00 93.81 89 TYR A N 1
ATOM 685 C CA . TYR A 1 89 ? -8.330 11.371 12.950 1.00 93.81 89 TYR A CA 1
ATOM 686 C C . TYR A 1 89 ? -9.537 10.951 13.799 1.00 93.81 89 TYR A C 1
ATOM 688 O O . TYR A 1 89 ? -9.536 11.166 15.008 1.00 93.81 89 TYR A O 1
ATOM 696 N N . GLU A 1 90 ? -10.522 10.285 13.187 1.00 94.88 90 GLU A N 1
ATOM 697 C CA . GLU A 1 90 ? -11.720 9.776 13.870 1.00 94.88 90 GLU A CA 1
ATOM 698 C C . GLU A 1 90 ? -11.380 8.780 14.987 1.00 94.88 90 GLU A C 1
ATOM 700 O O . GLU A 1 90 ? -11.978 8.820 16.060 1.00 94.88 90 GLU A O 1
ATOM 705 N N . LYS A 1 91 ? -10.427 7.874 14.741 1.00 93.25 91 LYS A N 1
ATOM 706 C CA . LYS A 1 91 ? -10.082 6.799 15.682 1.00 93.25 91 LYS A CA 1
ATOM 707 C C . LYS A 1 91 ? -8.907 7.120 16.605 1.00 93.25 91 LYS A C 1
ATOM 709 O O . LYS A 1 91 ? -8.615 6.316 17.485 1.00 93.25 91 LYS A O 1
ATOM 714 N N . GLN A 1 92 ? -8.218 8.238 16.383 1.00 93.69 92 GLN A N 1
ATOM 715 C CA . GLN A 1 92 ? -7.018 8.652 17.120 1.00 93.69 92 GLN A CA 1
ATOM 716 C C . GLN A 1 92 ? -5.945 7.547 17.217 1.00 93.69 92 GLN A C 1
ATOM 718 O O . GLN A 1 92 ? -5.263 7.410 18.230 1.00 93.69 92 GLN A O 1
ATOM 723 N N . THR A 1 93 ? -5.794 6.742 16.158 1.00 91.75 93 THR A N 1
ATOM 724 C CA . THR A 1 93 ? -4.844 5.618 16.100 1.00 91.75 93 THR A CA 1
ATOM 725 C C . THR A 1 93 ? -4.106 5.577 14.768 1.00 91.75 93 THR A C 1
ATOM 727 O O . THR A 1 93 ? -4.662 5.905 13.718 1.00 91.75 93 THR A O 1
ATOM 730 N N . TYR A 1 94 ? -2.850 5.133 14.822 1.00 88.19 94 TYR A N 1
ATOM 731 C CA . TYR A 1 94 ? -2.054 4.808 13.641 1.00 88.19 94 TYR A CA 1
ATOM 732 C C . TYR A 1 94 ? -2.331 3.388 13.129 1.00 88.19 94 TYR A C 1
ATOM 734 O O . TYR A 1 94 ? -2.356 3.168 11.922 1.00 88.19 94 TYR A O 1
ATOM 742 N N . GLU A 1 95 ? -2.554 2.433 14.038 1.00 93.31 95 GLU A N 1
ATOM 743 C CA . GLU A 1 95 ? -2.860 1.044 13.691 1.00 93.31 95 GLU A CA 1
ATOM 744 C C . GLU A 1 95 ? -4.290 0.977 13.158 1.00 93.31 95 GLU A C 1
ATOM 746 O O . GLU A 1 95 ? -5.264 1.088 13.911 1.00 93.31 95 GLU A O 1
ATOM 751 N N . LEU A 1 96 ? -4.411 0.834 11.843 1.00 95.06 96 LEU A N 1
ATOM 752 C CA . LEU A 1 96 ? -5.688 0.873 11.157 1.00 95.06 96 LEU A CA 1
ATOM 753 C C . LEU A 1 96 ? -5.725 -0.169 10.056 1.00 95.06 96 LEU 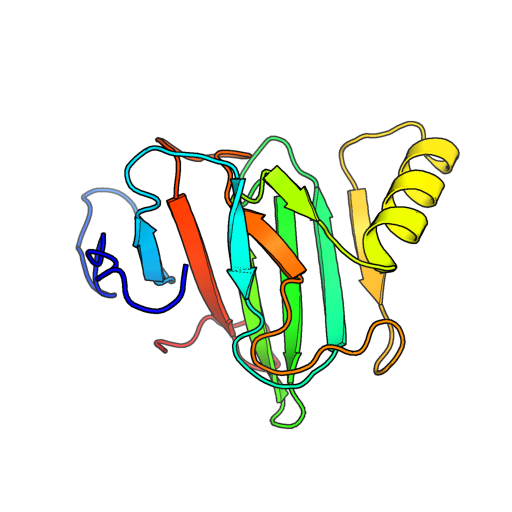A C 1
ATOM 755 O O . LEU A 1 96 ? -4.757 -0.380 9.331 1.00 95.06 96 LEU A O 1
ATOM 759 N N . GLU A 1 97 ? -6.893 -0.768 9.891 1.00 96.25 97 GLU A N 1
ATOM 760 C CA . GLU A 1 97 ? -7.190 -1.647 8.781 1.00 96.25 97 GLU A CA 1
ATOM 761 C C . GLU A 1 97 ? -8.522 -1.232 8.160 1.00 96.25 97 GLU A C 1
ATOM 763 O O . GLU A 1 97 ? -9.522 -1.061 8.864 1.00 96.25 97 GLU A O 1
ATOM 768 N N . LEU A 1 98 ? -8.506 -1.008 6.849 1.00 96.19 98 LEU A N 1
ATOM 769 C CA . LEU A 1 98 ? -9.637 -0.547 6.060 1.00 96.19 98 LEU A CA 1
ATOM 770 C C . LEU A 1 98 ? -9.902 -1.528 4.923 1.00 96.19 98 LEU A C 1
ATOM 772 O O . LEU A 1 98 ? -8.974 -2.014 4.274 1.00 96.19 98 LEU A O 1
ATOM 776 N N . PHE A 1 99 ? -11.185 -1.767 4.675 1.00 96.75 99 PHE A N 1
ATOM 777 C CA . PHE A 1 99 ? -11.686 -2.582 3.579 1.00 96.75 99 PHE A CA 1
ATOM 778 C C . PHE A 1 99 ? -12.599 -1.723 2.720 1.00 96.75 99 PHE A C 1
ATOM 780 O O . PHE A 1 99 ? -13.409 -0.951 3.241 1.00 96.75 99 PHE A O 1
ATOM 787 N N . PHE A 1 100 ? -12.469 -1.865 1.411 1.00 96.38 100 PHE A N 1
ATOM 788 C CA . PHE A 1 100 ? -13.167 -1.033 0.446 1.00 96.38 100 PHE A CA 1
ATOM 789 C C . PHE A 1 100 ? -14.005 -1.891 -0.488 1.00 96.38 100 PHE A C 1
ATOM 791 O O . PHE A 1 100 ? -13.678 -3.044 -0.779 1.00 96.38 100 PHE A O 1
ATOM 798 N N . LYS A 1 101 ? -15.112 -1.314 -0.952 1.00 95.38 101 LYS A N 1
ATOM 799 C CA . LYS A 1 101 ? -16.000 -1.985 -1.902 1.00 95.38 101 LYS A CA 1
ATOM 800 C C . LYS A 1 101 ? -15.401 -1.958 -3.304 1.00 95.38 101 LYS A C 1
ATOM 802 O O . LYS A 1 101 ? -14.612 -1.073 -3.641 1.00 95.38 101 LYS A O 1
ATOM 807 N N . GLU A 1 102 ? -15.830 -2.909 -4.127 1.00 94.12 102 GLU A N 1
ATOM 808 C CA . GLU A 1 102 ? -15.492 -2.937 -5.547 1.00 94.12 102 GLU A CA 1
ATOM 809 C C . GLU A 1 102 ? -15.794 -1.587 -6.212 1.00 94.12 102 GLU A C 1
ATOM 811 O O . GLU A 1 102 ? -16.850 -0.990 -5.999 1.00 94.12 102 GLU A O 1
ATOM 816 N N . GLY A 1 103 ? -14.818 -1.075 -6.966 1.00 91.56 103 GLY A N 1
ATOM 817 C CA . GLY A 1 103 ? -14.928 0.193 -7.689 1.00 91.56 103 GLY A CA 1
ATOM 818 C C . GLY A 1 103 ? -14.848 1.466 -6.836 1.00 91.56 103 GLY A C 1
ATOM 819 O O . GLY A 1 103 ? -14.869 2.550 -7.411 1.00 91.56 103 GLY A O 1
ATOM 820 N N . GLN A 1 104 ? -14.720 1.382 -5.504 1.00 95.44 104 GLN A N 1
ATOM 821 C CA . GLN A 1 104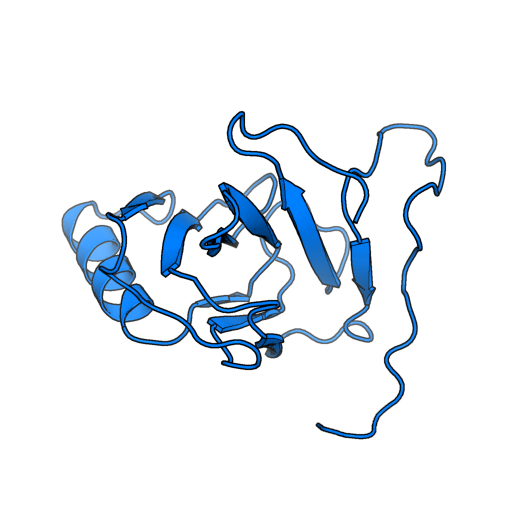 ? -14.637 2.573 -4.644 1.00 95.44 104 GLN A CA 1
ATOM 822 C C . GLN A 1 104 ? -13.359 3.389 -4.897 1.00 95.44 104 GLN A C 1
ATOM 824 O O . GLN A 1 104 ? -13.401 4.616 -4.962 1.00 95.44 104 GLN A O 1
ATOM 829 N N . PHE A 1 105 ? -12.229 2.701 -5.061 1.00 97.31 105 PHE A N 1
ATOM 830 C CA . PHE A 1 105 ? -10.929 3.293 -5.373 1.00 97.31 105 PHE A CA 1
ATOM 831 C C . PHE A 1 105 ? -10.326 2.553 -6.571 1.00 97.31 105 PHE A C 1
ATOM 833 O O . PHE A 1 105 ? -9.485 1.669 -6.381 1.00 97.31 105 PHE A O 1
ATOM 840 N N . PRO A 1 106 ? -10.812 2.830 -7.793 1.00 97.38 106 PRO A N 1
ATOM 841 C CA . PRO A 1 106 ? -10.333 2.156 -8.989 1.00 97.38 106 PRO A CA 1
ATOM 842 C C . PRO A 1 106 ? -8.893 2.573 -9.284 1.00 97.38 106 PRO A C 1
ATOM 844 O O . PRO A 1 106 ? -8.512 3.715 -9.035 1.00 97.38 106 PRO A O 1
ATOM 847 N N . VAL A 1 107 ? -8.120 1.652 -9.848 1.00 95.06 107 VAL A N 1
ATOM 848 C CA . VAL A 1 107 ? -6.736 1.889 -10.266 1.00 95.06 107 VAL A CA 1
ATOM 849 C C . VAL A 1 107 ? -6.476 1.300 -11.638 1.00 95.06 107 VAL A C 1
ATOM 851 O O . VAL A 1 107 ? -7.049 0.270 -12.018 1.00 95.06 107 VAL A O 1
ATOM 854 N N . LYS A 1 108 ? -5.590 1.954 -12.384 1.00 93.75 108 LYS A N 1
ATOM 855 C CA . LYS A 1 108 ? -5.123 1.482 -13.688 1.00 93.75 108 LYS A CA 1
ATOM 856 C C . LYS A 1 108 ? -3.735 0.875 -13.608 1.00 93.75 108 LYS A C 1
ATOM 858 O O . LYS A 1 108 ? -2.895 1.291 -12.814 1.00 93.75 108 LYS A O 1
ATOM 863 N N . ARG A 1 109 ? -3.465 -0.104 -14.472 1.00 87.88 109 ARG A N 1
ATOM 864 C CA . ARG A 1 109 ? -2.119 -0.651 -14.647 1.00 87.88 109 ARG A CA 1
ATOM 865 C C . ARG A 1 109 ? -1.117 0.482 -14.884 1.00 87.88 109 ARG A C 1
ATOM 867 O O . ARG A 1 109 ? -1.309 1.309 -15.771 1.00 87.88 109 ARG A O 1
ATOM 874 N N . GLY A 1 110 ? -0.021 0.481 -14.127 1.00 84.62 110 GLY A N 1
ATOM 875 C CA . GLY A 1 110 ? 1.021 1.506 -14.227 1.00 84.62 110 GLY A CA 1
ATOM 876 C C . GLY A 1 110 ? 0.698 2.820 -13.509 1.00 84.62 110 GLY A C 1
ATOM 877 O O . GLY A 1 110 ? 1.502 3.747 -13.568 1.00 84.62 110 GLY A O 1
ATOM 878 N N . GLU A 1 111 ? -0.430 2.914 -12.806 1.00 91.56 111 GLU A N 1
ATOM 879 C CA . GLU A 1 111 ? -0.719 4.025 -11.902 1.00 91.56 111 GLU A CA 1
ATOM 880 C C . GLU A 1 111 ? 0.159 3.939 -10.648 1.00 91.56 111 GLU A C 1
ATOM 882 O O . GLU A 1 111 ? 0.392 2.852 -10.115 1.00 91.56 111 GLU A O 1
ATOM 887 N N . VAL A 1 112 ? 0.658 5.081 -10.169 1.00 94.06 112 VAL A N 1
ATOM 888 C CA . VAL A 1 112 ? 1.434 5.135 -8.925 1.00 94.06 112 VAL A CA 1
ATOM 889 C C . VAL A 1 112 ? 0.474 5.150 -7.739 1.00 94.06 112 VAL A C 1
ATOM 891 O O . VAL A 1 112 ? -0.212 6.140 -7.508 1.00 94.06 112 VAL A O 1
ATOM 894 N N . VAL A 1 113 ? 0.475 4.074 -6.957 1.00 96.06 113 VAL A N 1
ATOM 895 C CA . VAL A 1 113 ? -0.459 3.878 -5.834 1.00 96.06 113 VAL A CA 1
ATOM 896 C C . VAL A 1 113 ? 0.177 4.138 -4.470 1.00 96.06 113 VAL A C 1
ATOM 898 O O . VAL A 1 113 ? -0.517 4.387 -3.486 1.00 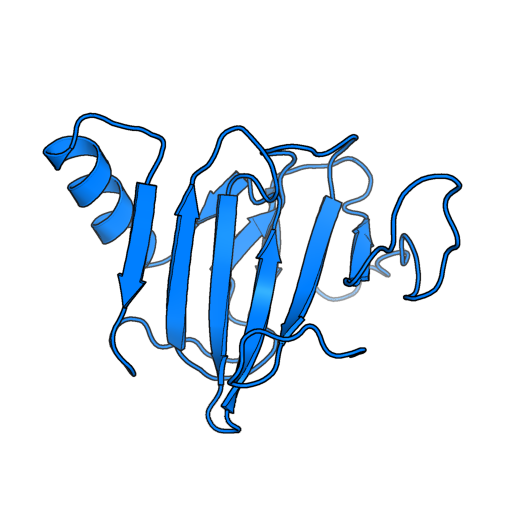96.06 113 VAL A O 1
ATOM 901 N N . ALA A 1 114 ? 1.508 4.091 -4.391 1.00 96.75 114 ALA A N 1
ATOM 902 C CA . ALA A 1 114 ? 2.239 4.282 -3.147 1.00 96.75 114 ALA A CA 1
ATOM 903 C C . ALA A 1 114 ? 3.705 4.668 -3.387 1.00 96.75 114 ALA A C 1
ATOM 905 O O . ALA A 1 114 ? 4.212 4.682 -4.512 1.00 96.75 114 ALA A O 1
ATOM 906 N N . LYS A 1 115 ? 4.397 4.951 -2.287 1.00 95.69 115 LYS A N 1
ATOM 907 C CA . LYS A 1 115 ? 5.847 5.096 -2.199 1.00 95.69 115 LYS A CA 1
ATOM 908 C C . LYS A 1 115 ? 6.438 3.924 -1.423 1.00 95.69 115 LYS A C 1
ATOM 910 O O . LYS A 1 115 ? 5.948 3.594 -0.344 1.00 95.69 115 LYS A O 1
ATOM 915 N N . SER A 1 116 ? 7.509 3.329 -1.943 1.00 93.12 116 SER A N 1
ATOM 916 C CA . SER A 1 116 ? 8.251 2.265 -1.261 1.00 93.12 116 SER A CA 1
ATOM 917 C C . SER A 1 116 ? 8.839 2.773 0.053 1.00 93.12 116 SER A C 1
ATOM 919 O O . SER A 1 116 ? 9.112 3.969 0.199 1.00 93.12 116 SER A O 1
ATOM 921 N N . GLY A 1 117 ? 9.068 1.881 1.009 1.00 93.19 117 GLY A N 1
ATOM 922 C CA . GLY A 1 117 ? 9.521 2.279 2.332 1.00 93.19 117 GLY A CA 1
ATOM 923 C C . GLY A 1 117 ? 10.355 1.220 3.028 1.00 93.19 117 GLY A C 1
ATOM 924 O O . GLY A 1 117 ? 11.098 0.468 2.402 1.00 93.19 117 GLY A O 1
ATOM 925 N N . ASN A 1 118 ? 10.268 1.257 4.352 1.00 94.25 118 ASN A N 1
ATOM 926 C CA . ASN A 1 118 ? 10.913 0.322 5.263 1.00 94.25 118 ASN A CA 1
ATOM 927 C C . ASN A 1 118 ? 10.043 0.112 6.517 1.00 94.25 118 ASN A C 1
ATOM 929 O O . ASN A 1 118 ? 10.561 -0.020 7.621 1.00 94.25 118 ASN A O 1
ATOM 933 N N . THR A 1 119 ? 8.719 0.219 6.378 1.00 94.69 119 THR A N 1
ATOM 934 C CA . THR A 1 119 ? 7.796 0.142 7.521 1.00 94.69 119 THR A CA 1
ATOM 935 C C . THR A 1 119 ? 7.534 -1.307 7.923 1.00 94.69 119 THR A C 1
ATOM 937 O O . THR A 1 119 ? 7.639 -2.215 7.102 1.00 94.69 119 THR A O 1
ATOM 940 N N . GLY A 1 120 ? 7.158 -1.535 9.183 1.00 92.44 120 GLY A N 1
ATOM 941 C CA . GLY A 1 120 ? 6.904 -2.880 9.700 1.00 92.44 120 GLY A CA 1
ATOM 942 C C . GLY A 1 120 ? 8.182 -3.667 9.987 1.00 92.44 120 GLY A C 1
ATOM 943 O O . GLY A 1 120 ? 9.220 -3.104 10.329 1.00 92.44 120 GLY A O 1
ATOM 944 N N . GLY A 1 121 ? 8.103 -4.989 9.845 1.00 88.88 121 GLY A N 1
ATOM 945 C CA . GLY A 1 121 ? 9.196 -5.928 10.106 1.00 88.88 121 GLY A CA 1
ATOM 946 C C . GLY A 1 121 ? 10.195 -6.043 8.954 1.00 88.88 121 GLY A C 1
ATOM 947 O O . GLY A 1 121 ? 10.437 -7.145 8.477 1.00 88.88 121 GLY A O 1
ATOM 948 N N . SER A 1 122 ? 10.752 -4.924 8.491 1.00 82.88 122 SER A N 1
ATOM 949 C CA . SER A 1 122 ? 11.702 -4.891 7.373 1.00 82.88 122 SER A CA 1
ATOM 950 C C . SER A 1 122 ? 13.141 -4.660 7.847 1.00 82.88 122 SER A C 1
ATOM 952 O O . SER A 1 122 ? 13.418 -3.726 8.598 1.00 82.88 122 SER A O 1
ATOM 954 N N . ALA A 1 123 ? 14.082 -5.482 7.368 1.00 82.50 123 ALA A N 1
ATOM 955 C CA . ALA A 1 123 ? 15.510 -5.350 7.683 1.00 82.50 123 ALA A CA 1
ATOM 956 C C . ALA A 1 123 ? 16.210 -4.201 6.922 1.00 82.50 123 ALA A C 1
ATOM 958 O O . ALA A 1 123 ? 17.313 -3.797 7.289 1.00 82.50 123 ALA A O 1
ATOM 959 N N . GLY A 1 124 ? 15.591 -3.668 5.864 1.00 85.94 124 GLY A N 1
ATOM 960 C CA . GLY A 1 124 ? 16.112 -2.545 5.081 1.00 85.94 124 GLY A CA 1
ATOM 961 C C . GLY A 1 124 ? 15.191 -2.168 3.913 1.00 85.94 124 GLY A C 1
ATOM 962 O O . GLY A 1 124 ? 14.329 -2.966 3.558 1.00 85.94 124 GLY A O 1
ATOM 963 N N . PRO A 1 125 ? 15.335 -0.976 3.300 1.00 89.06 125 PRO A N 1
ATOM 964 C CA . PRO A 1 125 ? 14.382 -0.488 2.302 1.00 89.06 125 PRO A CA 1
ATOM 965 C C . PRO A 1 125 ? 14.197 -1.437 1.109 1.00 89.06 125 PRO A C 1
ATOM 967 O O . PRO A 1 125 ? 15.146 -1.720 0.369 1.00 89.06 125 PRO A O 1
ATOM 970 N N . HIS A 1 126 ? 12.963 -1.902 0.919 1.00 89.50 126 HIS A N 1
ATOM 971 C CA . HIS A 1 126 ? 12.540 -2.730 -0.206 1.00 89.50 126 HIS A CA 1
ATOM 972 C C . HIS A 1 126 ? 11.022 -2.628 -0.404 1.00 89.50 126 HIS A C 1
ATOM 974 O O . HIS A 1 126 ? 10.305 -2.048 0.412 1.00 89.50 126 HIS A O 1
ATOM 980 N N . LEU A 1 127 ? 10.536 -3.161 -1.522 1.00 87.62 127 LEU A N 1
ATOM 981 C CA . LEU A 1 127 ? 9.116 -3.416 -1.738 1.00 87.62 127 LEU A CA 1
ATOM 982 C C . LEU A 1 127 ? 8.884 -4.922 -1.643 1.00 87.62 127 LEU A C 1
ATOM 984 O O . LEU A 1 127 ? 9.451 -5.661 -2.445 1.00 87.62 127 LEU A O 1
ATOM 988 N N . HIS A 1 128 ? 8.029 -5.338 -0.713 1.00 89.75 128 HIS A N 1
ATOM 989 C CA . HIS A 1 128 ? 7.501 -6.699 -0.675 1.00 89.75 128 HIS A CA 1
ATOM 990 C C . HIS A 1 128 ? 6.284 -6.779 -1.592 1.00 89.75 128 HIS A C 1
ATOM 992 O O . HIS A 1 128 ? 5.343 -5.998 -1.420 1.00 89.75 128 HIS A O 1
ATOM 998 N N . TRP A 1 129 ? 6.285 -7.692 -2.559 1.00 87.44 129 TRP A N 1
ATOM 999 C CA . TRP A 1 129 ? 5.183 -7.842 -3.507 1.00 87.44 129 TRP A CA 1
ATOM 1000 C C . TRP A 1 129 ? 4.668 -9.278 -3.579 1.00 87.44 129 TRP A C 1
ATOM 1002 O O . TRP A 1 129 ? 5.453 -10.210 -3.706 1.00 87.44 129 TRP A O 1
ATOM 1012 N N . GLU A 1 130 ? 3.351 -9.465 -3.540 1.00 89.00 130 GLU A N 1
ATOM 1013 C CA . GLU A 1 130 ? 2.721 -10.789 -3.646 1.00 89.00 130 GLU A CA 1
ATOM 1014 C C . GLU A 1 130 ? 1.582 -10.786 -4.662 1.00 89.00 130 GLU A C 1
ATOM 1016 O O . GLU A 1 130 ? 0.954 -9.753 -4.910 1.00 89.00 130 GLU A O 1
ATOM 1021 N N . VAL A 1 131 ? 1.259 -11.977 -5.162 1.00 86.88 131 VAL A N 1
ATOM 1022 C CA . VAL A 1 131 ? -0.023 -12.280 -5.802 1.00 86.88 131 VAL A CA 1
ATOM 1023 C C . VAL A 1 131 ? -0.757 -13.279 -4.918 1.00 86.88 131 VAL A C 1
ATOM 1025 O O . VAL A 1 131 ? -0.161 -14.228 -4.416 1.00 86.88 131 VAL A O 1
ATOM 1028 N N . ARG A 1 132 ? -2.053 -13.075 -4.714 1.00 89.06 132 ARG A N 1
ATOM 1029 C CA . ARG A 1 132 ? -2.926 -13.951 -3.933 1.00 89.06 132 ARG A CA 1
ATOM 1030 C C . ARG A 1 132 ? -4.160 -14.334 -4.731 1.00 89.06 132 ARG A C 1
ATOM 1032 O O . ARG A 1 132 ? -4.606 -13.574 -5.593 1.00 89.06 132 ARG A O 1
ATOM 1039 N N . ASP A 1 133 ? -4.710 -15.503 -4.435 1.00 84.19 133 ASP A N 1
ATOM 1040 C CA . ASP A 1 133 ? -6.005 -15.923 -4.962 1.00 84.19 133 ASP A CA 1
ATOM 1041 C C . ASP A 1 133 ? -7.182 -15.348 -4.151 1.00 84.19 133 ASP A C 1
ATOM 1043 O O . ASP A 1 133 ? -7.003 -14.674 -3.134 1.00 84.19 133 ASP A O 1
ATOM 1047 N N . GLY A 1 134 ? -8.411 -15.626 -4.594 1.00 76.38 134 GLY A N 1
ATOM 1048 C CA . GLY A 1 134 ? -9.633 -15.173 -3.919 1.00 76.38 134 GLY A CA 1
ATOM 1049 C C . GLY A 1 134 ? -9.869 -15.770 -2.522 1.00 76.38 134 GLY A C 1
ATOM 1050 O O . GLY A 1 134 ? -10.822 -15.376 -1.857 1.00 76.38 134 GLY A O 1
ATOM 1051 N N . GLN A 1 135 ? -9.030 -16.709 -2.071 1.00 76.50 135 GLN A N 1
ATOM 1052 C CA . GLN A 1 135 ? -9.034 -17.269 -0.714 1.00 76.50 135 GLN A CA 1
ATOM 1053 C C . GLN A 1 135 ? -7.901 -16.687 0.151 1.00 76.50 135 GLN A C 1
ATOM 1055 O O . GLN A 1 135 ? -7.617 -17.219 1.222 1.00 76.50 135 GLN A O 1
ATOM 1060 N N . ASP A 1 136 ? -7.260 -15.604 -0.307 1.00 73.94 136 ASP A N 1
ATOM 1061 C CA . ASP A 1 136 ? -6.103 -14.954 0.323 1.00 73.94 136 ASP A CA 1
ATOM 1062 C C . ASP A 1 136 ? -4.864 -15.864 0.419 1.00 73.94 136 ASP A C 1
ATOM 1064 O O . ASP A 1 136 ? -3.931 -15.595 1.179 1.00 73.94 136 ASP A O 1
ATOM 1068 N N . ARG A 1 137 ? -4.819 -16.947 -0.372 1.00 73.50 137 ARG A N 1
ATOM 1069 C CA . ARG A 1 137 ? -3.653 -17.831 -0.434 1.00 73.50 137 ARG A CA 1
ATOM 1070 C C . ARG A 1 137 ? -2.626 -17.222 -1.373 1.00 73.50 137 ARG A C 1
ATOM 1072 O O . ARG A 1 137 ? -2.954 -16.821 -2.490 1.00 73.50 137 ARG A O 1
ATOM 1079 N N . GLN A 1 138 ? -1.378 -17.172 -0.922 1.00 73.62 138 GLN A N 1
ATOM 1080 C CA . GLN A 1 138 ? -0.258 -16.688 -1.724 1.00 73.62 138 GLN A CA 1
ATOM 1081 C C . GLN A 1 138 ? -0.026 -17.612 -2.923 1.00 73.62 138 GLN A C 1
ATOM 1083 O O . GLN A 1 138 ? 0.085 -18.831 -2.775 1.00 73.62 138 GLN A O 1
ATOM 1088 N N . LEU A 1 139 ? 0.044 -17.016 -4.108 1.00 64.50 139 LEU A N 1
ATOM 1089 C CA . LEU A 1 139 ? 0.401 -17.672 -5.356 1.00 64.50 139 LEU A CA 1
ATOM 1090 C C . LEU A 1 139 ? 1.833 -17.293 -5.726 1.00 64.50 139 LEU A C 1
ATOM 1092 O O . LEU A 1 139 ? 2.269 -16.171 -5.473 1.00 64.50 139 LEU A O 1
ATOM 1096 N N . ASN A 1 140 ? 2.549 -18.226 -6.353 1.00 53.00 140 ASN A N 1
ATOM 1097 C CA . ASN A 1 140 ? 3.829 -17.919 -6.978 1.00 53.00 140 ASN A CA 1
ATOM 1098 C C . ASN A 1 140 ? 3.559 -17.100 -8.258 1.00 53.00 140 ASN A C 1
ATOM 1100 O O . ASN A 1 140 ? 2.885 -17.641 -9.141 1.00 53.00 140 ASN A O 1
ATOM 1104 N N . PRO A 1 141 ? 3.981 -15.826 -8.341 1.00 47.31 141 PRO A N 1
ATOM 1105 C CA . PRO A 1 141 ? 3.732 -14.982 -9.508 1.00 47.31 141 PRO A CA 1
ATOM 1106 C C . PRO A 1 141 ? 4.528 -15.392 -10.750 1.00 47.31 141 PRO A C 1
ATOM 1108 O O . PRO A 1 141 ? 5.680 -15.858 -10.597 1.00 47.31 141 PRO A O 1
#

Foldseek 3Di:
DPPDDFDFPDAQPPDDPDDHQLFGKGDPVLDWFDFDWDQAWFFFFKWWADQADQHTKTWGQDPVQKIKMKGQFDWFDDPVNVVLVVVCVVVVDRGDMDGDDTPPGIDHGGDGGGIWHRGHPRPTTIITMFMAGNVRHTDND

pLDDT: mean 81.43, std 20.88, range [28.83, 97.75]

Sequence (141 aa):
MPGQPNFLAASMGELRPNHFHGGLDIKTASVINKPVYAAADGYLSRLKQSSYGYGNVLYITHPNGLTTVYGHLNEFLGPVLTELRQRQYEKQTYELELFFKEGQFPVKRGEVVAKSGNTGGSAGPHLHWEVRDGQDRQLNP

Secondary structure (DSSP, 8-state):
-TT--PPPS--TT--BTTB---SEEEE-TT-S--EEE-SSSEEEEEEEE-SSTTSEEEEEE-TTS-EEEEEEEEEE-SHHHHHHHHHHHHHT-S-EEEE--TTSSEE-TT-EEEEEB--SS-SSSEEEEEEE-TTS-EE--

Solvent-accessible surface area (backbone atoms only — not comparable to full-atom values): 7660 Å² total; per-residue (Å²): 119,95,89,64,88,74,62,76,64,47,69,75,78,68,86,50,101,83,60,88,64,70,40,42,42,42,46,40,84,73,40,61,66,44,82,34,58,35,90,52,50,33,17,43,37,34,39,35,35,38,82,48,63,51,10,25,30,41,29,35,39,28,90,86,50,38,29,42,36,44,23,14,25,65,45,70,41,66,75,62,39,56,56,48,52,51,52,28,63,77,66,74,44,74,73,42,76,50,76,46,56,90,68,72,45,62,46,47,53,70,37,67,48,31,22,27,10,51,29,24,70,47,96,57,31,27,32,43,31,36,34,22,43,82,83,74,46,72,39,90,123

Nearest PDB structures (foldseek):
  6smk-assembly1_A  TM=8.490E-01  e=2.346E-08  Enterococcus faecalis V583
  5j1k-assembly1_A  TM=9.066E-01  e=1.478E-07  Helicobacter pylori 26695
  6ue4-assembly1_B  TM=8.387E-01  e=1.128E-07  Vibrio cholerae O1 biovar El Tor str. N16961
  6ue4-assembly1_A  TM=8.434E-01  e=1.400E-07  Vibrio cholerae O1 biovar El Tor str. N16961
  7qrl-assembly2_B  TM=8.364E-01  e=1.647E-07  Caulobacter vibrioides